Protein AF-A0A4U8UFF3-F1 (afdb_monomer)

Foldseek 3Di:
DDDDPCPDDPPDDPVNVVVVVVVVVVQVVAFLPKDWDDPVVLVVLCVVAPWDDDDQWTWGPCLVPDQKTWIWHDDPNIIMIGIDGPPDHPVNNVVSVVVVVVVVVD

Organism: NCBI:txid135569

Sequence (106 aa):
MFKENVIGEIVLSEEDCLKMAEKEKEYKSKVAQWKEVSEKEYWEMLDILPPIWFGSGFFMREALYADFHDFYIKKENKYYKAVFSRNNTWGEIKDSLESFIKEEEE

Secondary structure (DSSP, 8-state):
-------------HHHHHHHHHHHHHHHHHTT--EEE-HHHHHHHHHHS-EEEETTEEEEGGGGTSS-EEEEEEETTEEEEEEE-TT--HHHHHHHHHHHHHHHH-

Nearest PDB structures (foldseek):
  5nzc-assembly2_B  TM=5.299E-01  e=1.485E-01  Betula pendula
  4esp-assembly1_A  TM=5.269E-01  e=2.025E-01  Arachis hypogaea
  5em0-assembly1_A  TM=4.994E-01  e=2.595E-01  Artemisia vulgaris
  6mbx-assembly3_C  TM=5.266E-01  e=3.764E-01  Cucumis melo
  1esi-assembly1_A  TM=4.390E-01  e=7.918E-01  Streptomyces sp. K15

InterPro domains:
  IPR009862 Protein of unknown function DUF1419 [PF07215] (29-67)

Radius of gyration: 19.17 Å; Cα contacts (8 Å, |Δi|>4): 112; chains: 1; bounding box: 60×33×48 Å

Solvent-accessible surface area (backbone atoms only — not comparable to full-atom values): 6411 Å² total; per-residue (Å²): 138,82,85,82,83,78,76,80,76,84,76,76,50,74,68,55,54,50,53,50,52,53,52,50,52,54,44,67,73,52,42,73,55,69,42,82,46,54,69,66,61,62,53,53,50,60,75,75,40,64,68,44,77,53,86,83,27,30,31,46,56,69,58,77,78,57,71,67,30,60,34,39,38,70,55,97,93,43,31,36,38,25,30,41,39,88,85,57,50,66,64,61,55,49,54,50,50,56,51,52,56,52,64,76,74,112

Mean predicted aligned error: 9.61 Å

Structure (mmCIF, N/CA/C/O backbone):
data_AF-A0A4U8UFF3-F1
#
_entry.id   AF-A0A4U8UFF3-F1
#
loop_
_atom_site.group_PDB
_atom_site.id
_atom_site.type_symbol
_atom_site.label_atom_id
_atom_site.label_alt_id
_atom_site.label_comp_id
_atom_site.label_asym_id
_atom_site.label_entity_id
_atom_site.label_seq_id
_atom_site.pdbx_PDB_ins_code
_atom_site.Cartn_x
_atom_site.Cartn_y
_atom_site.Cartn_z
_atom_site.occupancy
_atom_site.B_iso_or_equiv
_atom_site.auth_seq_id
_atom_site.auth_comp_id
_atom_site.auth_asym_id
_atom_site.auth_atom_id
_atom_site.pdbx_PDB_model_num
ATOM 1 N N . MET A 1 1 ? 46.069 10.726 -34.724 1.00 36.22 1 MET A N 1
ATOM 2 C CA . MET A 1 1 ? 45.786 9.581 -33.834 1.00 36.22 1 MET A CA 1
ATOM 3 C C . MET A 1 1 ? 45.025 10.136 -32.638 1.00 36.22 1 MET A C 1
ATOM 5 O O . MET A 1 1 ? 45.643 10.594 -31.687 1.00 36.22 1 MET A O 1
ATOM 9 N N . PHE A 1 2 ? 43.701 10.237 -32.756 1.00 32.97 2 PHE A N 1
ATOM 10 C CA . PHE A 1 2 ? 42.836 10.689 -31.666 1.00 32.97 2 PHE A CA 1
ATOM 11 C C . PHE A 1 2 ? 42.441 9.455 -30.860 1.00 32.97 2 PHE A C 1
ATOM 13 O O . PHE A 1 2 ? 41.991 8.467 -31.430 1.00 32.97 2 PHE A O 1
ATOM 20 N N . LYS A 1 3 ? 42.715 9.476 -29.555 1.00 41.66 3 LYS A N 1
ATOM 21 C CA . LYS A 1 3 ? 42.268 8.427 -28.642 1.00 41.66 3 LYS A CA 1
ATOM 22 C C . LYS A 1 3 ? 40.801 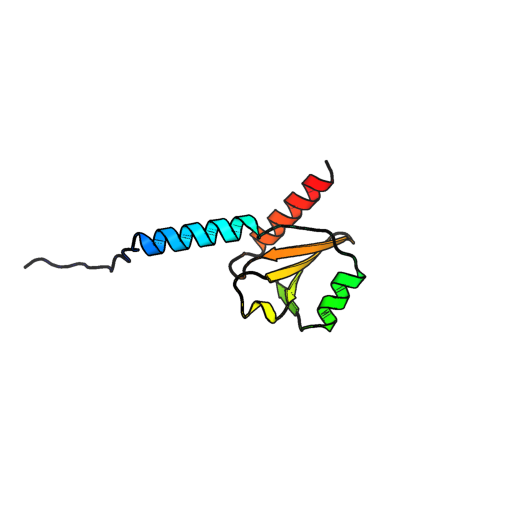8.696 -28.332 1.00 41.66 3 LYS A C 1
ATOM 24 O O . LYS A 1 3 ? 40.495 9.628 -27.595 1.00 41.66 3 LYS A O 1
ATOM 29 N N . GLU A 1 4 ? 39.920 7.909 -28.929 1.00 40.72 4 GLU A N 1
ATOM 30 C CA . GLU A 1 4 ? 38.507 7.869 -28.575 1.00 40.72 4 GLU A CA 1
ATOM 31 C C . GLU A 1 4 ? 38.359 7.157 -27.224 1.00 40.72 4 GLU A C 1
ATOM 33 O O . GLU A 1 4 ? 38.562 5.950 -27.114 1.00 40.72 4 GLU A O 1
ATOM 38 N N . ASN A 1 5 ? 38.041 7.922 -26.180 1.00 45.56 5 ASN A N 1
ATOM 39 C CA . ASN A 1 5 ? 37.462 7.402 -24.944 1.00 45.56 5 ASN A CA 1
ATOM 40 C C . ASN A 1 5 ? 35.945 7.565 -25.072 1.00 45.56 5 ASN A C 1
ATOM 42 O O . ASN A 1 5 ? 35.394 8.585 -24.670 1.00 45.56 5 ASN A O 1
ATOM 46 N N . VAL A 1 6 ? 35.282 6.581 -25.676 1.00 41.69 6 VAL A N 1
ATOM 47 C CA . VAL A 1 6 ? 33.817 6.514 -25.709 1.00 41.69 6 VAL A CA 1
ATOM 48 C C . VAL A 1 6 ? 33.377 5.653 -24.533 1.00 41.69 6 VAL A C 1
ATOM 50 O O . VAL A 1 6 ? 33.365 4.426 -24.607 1.00 41.69 6 VAL A O 1
ATOM 53 N N . ILE A 1 7 ? 33.047 6.301 -23.419 1.00 47.50 7 ILE A N 1
ATOM 54 C CA . ILE A 1 7 ? 32.143 5.712 -22.430 1.00 47.50 7 ILE A CA 1
ATOM 55 C C . ILE A 1 7 ? 30.757 6.052 -22.969 1.00 47.50 7 ILE A C 1
ATOM 57 O O . ILE A 1 7 ? 30.418 7.228 -23.041 1.00 47.50 7 ILE A O 1
ATOM 61 N N . GLY A 1 8 ? 30.035 5.045 -23.467 1.00 44.03 8 GLY A N 1
ATOM 62 C CA . GLY A 1 8 ? 28.799 5.229 -24.227 1.00 44.03 8 GLY A CA 1
ATOM 63 C C . GLY A 1 8 ? 27.803 6.144 -23.517 1.00 44.03 8 GLY A C 1
ATOM 64 O O . GLY A 1 8 ? 27.223 5.762 -22.503 1.00 44.03 8 GLY A O 1
ATOM 65 N N . GLU A 1 9 ? 27.602 7.343 -24.061 1.00 56.69 9 GLU A N 1
ATOM 66 C CA . GLU A 1 9 ? 26.459 8.175 -23.710 1.00 56.69 9 GLU A CA 1
ATOM 67 C C . GLU A 1 9 ? 25.203 7.487 -24.243 1.00 56.69 9 GLU A C 1
ATOM 69 O O . GLU A 1 9 ? 25.042 7.287 -25.448 1.00 56.69 9 GLU A O 1
ATOM 74 N N . ILE A 1 10 ? 24.304 7.103 -23.338 1.00 61.34 10 ILE A N 1
ATOM 75 C CA . ILE A 1 10 ? 22.930 6.778 -23.711 1.00 61.34 10 ILE A CA 1
ATOM 76 C C . ILE A 1 10 ? 22.283 8.110 -24.095 1.00 61.34 10 ILE A C 1
ATOM 78 O O . ILE A 1 10 ? 21.829 8.860 -23.233 1.00 61.34 10 ILE A O 1
ATOM 82 N N . VAL A 1 11 ? 22.291 8.434 -25.386 1.00 60.47 11 VAL A N 1
ATOM 83 C CA . VAL A 1 11 ? 21.539 9.573 -25.917 1.00 60.47 11 VAL A CA 1
ATOM 84 C C . VAL A 1 11 ? 20.078 9.140 -26.005 1.00 60.47 11 VAL A C 1
ATOM 86 O O . VAL A 1 11 ? 19.704 8.385 -26.901 1.00 60.47 11 VAL A O 1
ATOM 89 N N . LEU A 1 12 ? 19.265 9.564 -25.036 1.00 65.31 12 LEU A N 1
ATOM 90 C CA . LEU A 1 12 ? 17.815 9.378 -25.088 1.00 65.31 12 LEU A CA 1
ATOM 91 C C . LEU A 1 12 ? 17.247 10.227 -26.228 1.00 65.31 12 LEU A C 1
ATOM 93 O O . LEU A 1 12 ? 17.564 11.414 -26.337 1.00 65.31 12 LEU A O 1
ATOM 97 N N . SER A 1 13 ? 16.420 9.623 -27.081 1.00 79.12 13 SER A N 1
ATOM 98 C CA . SER A 1 13 ? 15.714 10.376 -28.116 1.00 79.12 13 SER A CA 1
ATOM 99 C C . SER A 1 13 ? 14.657 11.291 -27.481 1.00 79.12 13 SER A C 1
ATOM 101 O O . SER A 1 13 ? 14.143 11.007 -26.397 1.00 79.12 13 SER A O 1
ATOM 103 N N . GLU A 1 14 ? 14.295 12.387 -28.155 1.00 79.12 14 GLU A N 1
ATOM 104 C CA . GLU A 1 14 ? 13.214 13.272 -27.687 1.00 79.12 14 GLU A CA 1
ATOM 105 C C . GLU A 1 14 ? 11.888 12.510 -27.501 1.00 79.12 14 GLU A C 1
ATOM 107 O O . GLU A 1 14 ? 11.137 12.777 -26.562 1.00 79.12 14 GLU A O 1
ATOM 112 N N . GLU A 1 15 ? 11.632 11.506 -28.342 1.00 79.12 15 GLU A N 1
ATOM 113 C CA . GLU A 1 15 ? 10.458 10.636 -28.252 1.00 79.12 15 GLU A CA 1
ATOM 114 C C . GLU A 1 15 ? 10.467 9.761 -26.991 1.00 79.12 15 GLU A C 1
ATOM 116 O O . GLU A 1 15 ? 9.415 9.541 -26.387 1.00 79.12 15 GLU A O 1
ATOM 121 N N . ASP A 1 16 ? 11.633 9.273 -26.567 1.00 78.44 16 ASP A N 1
ATOM 122 C CA . ASP A 1 16 ? 11.762 8.480 -25.340 1.00 78.44 16 ASP A CA 1
ATOM 123 C C . ASP A 1 16 ? 11.556 9.351 -24.098 1.00 78.44 16 ASP A C 1
ATOM 125 O O . ASP A 1 16 ? 10.839 8.954 -23.177 1.00 78.44 16 ASP A O 1
ATOM 129 N N . CYS A 1 17 ? 12.091 10.575 -24.106 1.00 72.06 17 CYS A N 1
ATOM 130 C CA . CYS A 1 17 ? 11.856 11.559 -23.050 1.00 72.06 17 CYS A CA 1
ATOM 131 C C . CYS A 1 17 ? 10.362 11.902 -22.906 1.00 72.06 17 CYS A C 1
ATOM 133 O O . CYS A 1 17 ? 9.847 11.959 -21.786 1.00 72.06 17 CYS A O 1
ATOM 135 N N . LEU A 1 18 ? 9.646 12.079 -24.022 1.00 79.19 18 LEU A N 1
ATOM 136 C CA . LEU A 1 18 ? 8.201 12.342 -24.023 1.00 79.19 18 LEU A CA 1
ATOM 137 C C . LEU A 1 18 ? 7.401 11.162 -23.457 1.00 79.19 18 LEU A C 1
ATOM 139 O O . LEU A 1 18 ? 6.573 11.361 -22.567 1.00 79.19 18 LEU A O 1
ATOM 143 N N . LYS A 1 19 ? 7.694 9.929 -23.890 1.00 76.75 19 LYS A N 1
ATOM 144 C CA . LYS A 1 19 ? 7.038 8.716 -23.362 1.00 76.75 19 LYS A CA 1
ATOM 145 C C . LYS A 1 19 ? 7.276 8.544 -21.861 1.00 76.75 19 LYS A C 1
ATOM 147 O O . LYS A 1 19 ? 6.366 8.142 -21.136 1.00 76.75 19 LYS A O 1
ATOM 152 N N . MET A 1 20 ? 8.480 8.854 -21.376 1.00 72.38 20 MET A N 1
ATOM 153 C CA . MET A 1 20 ? 8.795 8.816 -19.945 1.00 72.38 20 MET A CA 1
ATOM 154 C C . MET A 1 20 ? 7.982 9.849 -19.159 1.00 72.38 20 MET A C 1
ATOM 156 O O . MET A 1 20 ? 7.419 9.503 -18.122 1.00 72.38 20 MET A O 1
ATOM 160 N N . ALA A 1 21 ? 7.863 11.079 -19.665 1.00 72.75 21 ALA A N 1
ATOM 161 C CA . ALA A 1 21 ? 7.088 12.137 -19.017 1.00 72.75 21 ALA A CA 1
ATOM 162 C C . ALA A 1 21 ? 5.581 11.825 -18.978 1.00 72.75 21 ALA A C 1
ATOM 164 O O . ALA A 1 21 ? 4.920 12.063 -17.964 1.00 72.75 21 ALA A O 1
ATOM 165 N N . GLU A 1 22 ? 5.026 11.256 -20.051 1.00 75.75 22 GLU A N 1
ATOM 166 C CA . GLU A 1 22 ? 3.633 10.795 -20.077 1.00 75.75 22 GLU A CA 1
ATOM 167 C C . GLU A 1 22 ? 3.398 9.663 -19.074 1.00 75.75 22 GLU A C 1
ATOM 169 O O . GLU A 1 22 ? 2.434 9.715 -18.303 1.00 75.75 22 GLU A O 1
ATOM 174 N N . LYS A 1 23 ? 4.318 8.693 -19.009 1.00 69.38 23 LYS A N 1
ATOM 175 C CA . LYS A 1 23 ? 4.260 7.588 -18.045 1.00 69.38 23 LYS A CA 1
ATOM 176 C C . LYS A 1 23 ? 4.378 8.083 -16.601 1.00 69.38 23 LYS A C 1
ATOM 178 O O . LYS A 1 23 ? 3.660 7.600 -15.729 1.00 69.38 23 LYS A O 1
ATOM 183 N N . GLU A 1 24 ? 5.225 9.077 -16.341 1.00 67.75 24 GLU A N 1
ATOM 184 C CA . GLU A 1 24 ? 5.359 9.715 -15.027 1.00 67.75 24 GLU A CA 1
ATOM 185 C C . GLU A 1 24 ? 4.093 10.492 -14.630 1.00 67.75 24 GLU A C 1
ATOM 187 O O . GLU A 1 24 ? 3.658 10.445 -13.477 1.00 67.75 24 GLU A O 1
ATOM 192 N N . LYS A 1 25 ? 3.459 11.186 -15.580 1.00 71.81 25 LYS A N 1
ATOM 193 C CA . LYS A 1 25 ? 2.196 11.894 -15.347 1.00 71.81 25 LYS A CA 1
ATOM 194 C C . LYS A 1 25 ? 1.056 10.923 -15.040 1.00 71.81 25 LYS A C 1
ATOM 196 O O . LYS A 1 25 ? 0.295 11.155 -14.100 1.00 71.81 25 LYS A O 1
ATOM 201 N N . GLU A 1 26 ? 0.951 9.835 -15.799 1.00 69.06 26 GLU A N 1
ATOM 202 C CA . GLU A 1 26 ? -0.022 8.775 -15.532 1.00 69.06 26 GLU A CA 1
ATOM 203 C C . GLU A 1 26 ? 0.222 8.146 -14.154 1.00 69.06 26 GLU A C 1
ATOM 205 O O . GLU A 1 26 ? -0.715 8.016 -13.363 1.00 69.06 26 GLU A O 1
ATOM 210 N N . TYR A 1 27 ? 1.483 7.856 -13.831 1.00 66.38 27 TYR A N 1
ATOM 211 C CA . TYR A 1 27 ? 1.907 7.345 -12.532 1.00 66.38 27 TYR A CA 1
AT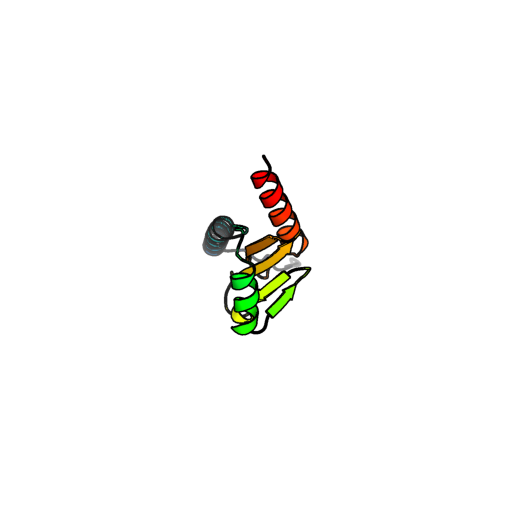OM 212 C C . TYR A 1 27 ? 1.460 8.255 -11.384 1.00 66.38 27 TYR A C 1
ATOM 214 O O . TYR A 1 27 ? 0.753 7.810 -10.481 1.00 66.38 27 TYR A O 1
ATOM 222 N N . LYS A 1 28 ? 1.772 9.552 -11.456 1.00 68.50 28 LYS A N 1
ATOM 223 C CA . LYS A 1 28 ? 1.385 10.540 -10.434 1.00 68.50 28 LYS A CA 1
ATOM 224 C C . LYS A 1 28 ? -0.128 10.680 -10.269 1.00 68.50 28 LYS A C 1
ATOM 226 O O . LYS A 1 28 ? -0.583 11.028 -9.189 1.00 68.50 28 LYS A O 1
ATOM 231 N N . SER A 1 29 ? -0.907 10.415 -11.318 1.00 69.00 29 SER A N 1
ATOM 232 C CA . SER A 1 29 ? -2.370 10.529 -11.262 1.00 69.00 29 SER A CA 1
ATOM 233 C C . SER A 1 29 ? -3.074 9.340 -10.602 1.00 69.00 29 SER A C 1
ATOM 235 O O . SER A 1 29 ? -4.230 9.478 -10.212 1.00 69.00 29 SER A O 1
ATOM 237 N N . LYS A 1 30 ? -2.407 8.182 -10.496 1.00 69.19 30 LYS A N 1
ATOM 238 C CA . LYS A 1 30 ? -3.007 6.922 -10.023 1.00 69.19 30 LYS A CA 1
ATOM 239 C C . LYS A 1 30 ? -2.391 6.410 -8.723 1.00 69.19 30 LYS A C 1
ATOM 241 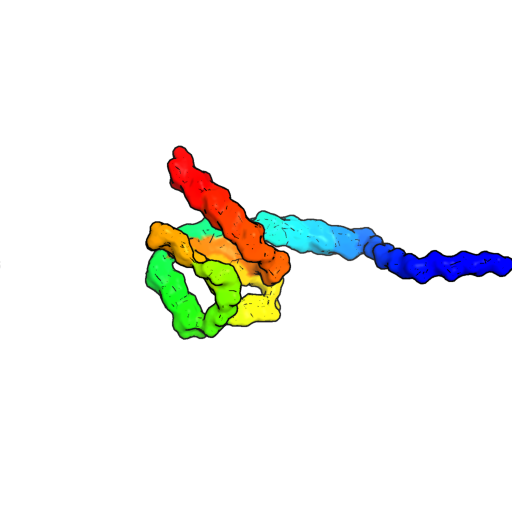O O . LYS A 1 30 ? -3.070 5.722 -7.969 1.00 69.19 30 LYS A O 1
ATOM 246 N N . VAL A 1 31 ? -1.118 6.708 -8.474 1.00 81.75 31 VAL A N 1
ATOM 247 C CA . VAL A 1 31 ? -0.384 6.202 -7.308 1.00 81.75 31 VAL A CA 1
ATOM 248 C C . VAL A 1 31 ? -0.817 6.922 -6.034 1.00 81.75 31 VAL A C 1
ATOM 250 O O . VAL A 1 31 ? -1.200 8.088 -6.083 1.00 81.75 31 VAL A O 1
ATOM 253 N N . ALA A 1 32 ? -0.740 6.225 -4.897 1.00 83.00 32 ALA A N 1
ATOM 254 C CA . ALA A 1 32 ? -0.993 6.792 -3.569 1.00 83.00 32 ALA A CA 1
ATOM 255 C C . ALA A 1 32 ? -2.420 7.336 -3.359 1.00 83.00 32 ALA A C 1
ATOM 257 O O . ALA A 1 32 ? -2.673 8.096 -2.428 1.00 83.00 32 ALA A O 1
ATOM 258 N N . GLN A 1 33 ? -3.378 6.911 -4.189 1.00 87.88 33 GLN A N 1
ATOM 259 C CA . GLN A 1 33 ? -4.800 7.173 -3.971 1.00 87.88 33 GLN A CA 1
ATOM 260 C C . GLN A 1 33 ? -5.338 6.243 -2.885 1.00 87.88 33 GLN A C 1
ATOM 262 O O . GLN A 1 33 ? -5.962 5.215 -3.165 1.00 87.88 33 GLN A O 1
ATOM 267 N N . TRP A 1 34 ? -5.022 6.586 -1.641 1.00 94.50 34 TRP A N 1
ATOM 268 C CA . TRP A 1 34 ? -5.477 5.854 -0.475 1.00 94.50 34 TRP A CA 1
ATOM 269 C C . TRP A 1 34 ? -6.981 5.953 -0.296 1.00 94.50 34 TRP A C 1
ATOM 271 O O . TRP A 1 34 ? -7.613 6.978 -0.541 1.00 94.50 34 TRP A O 1
ATOM 281 N N . LYS A 1 35 ? -7.547 4.842 0.157 1.00 94.56 35 LYS A N 1
ATOM 282 C CA . LYS A 1 35 ? -8.898 4.775 0.691 1.00 94.56 35 LYS A CA 1
ATOM 283 C C . LYS A 1 35 ? -8.959 3.752 1.805 1.00 94.56 35 LYS A C 1
ATOM 285 O O . LYS A 1 35 ? -8.303 2.707 1.740 1.00 94.56 35 LYS A O 1
ATOM 290 N N . GLU A 1 36 ? -9.778 4.048 2.802 1.00 96.25 36 GLU A N 1
ATOM 291 C CA . GLU A 1 36 ? -10.169 3.065 3.802 1.00 96.25 36 GLU A CA 1
ATOM 292 C C . GLU A 1 36 ? -11.077 2.011 3.143 1.00 96.25 36 GLU A C 1
ATOM 294 O O . GLU A 1 36 ? -11.917 2.320 2.293 1.00 96.25 36 GLU A O 1
ATOM 299 N N . VAL A 1 37 ? -10.877 0.748 3.500 1.00 95.88 37 VAL A N 1
ATOM 300 C CA . VAL A 1 37 ? -11.696 -0.388 3.071 1.00 95.88 37 VAL A CA 1
ATOM 301 C C . VAL A 1 37 ? -12.202 -1.137 4.292 1.00 95.88 37 VAL A C 1
ATOM 303 O O . VAL A 1 37 ? -11.647 -1.038 5.385 1.00 95.88 37 VAL A O 1
ATOM 306 N N . SER A 1 38 ? -13.272 -1.907 4.117 1.00 96.94 38 SER A N 1
ATOM 307 C CA . SER A 1 38 ? -13.767 -2.747 5.207 1.00 96.94 38 SER A CA 1
ATOM 308 C C . SER A 1 38 ? -12.805 -3.901 5.505 1.00 96.94 38 SER A C 1
ATOM 310 O O . SER A 1 38 ? -12.105 -4.393 4.619 1.00 96.94 38 SER A O 1
ATOM 312 N N . GLU A 1 39 ? -12.831 -4.396 6.744 1.00 96.31 39 GLU A N 1
ATOM 313 C CA . GLU A 1 39 ? -12.114 -5.616 7.131 1.00 96.31 39 GLU A CA 1
ATOM 314 C C . GLU A 1 39 ? -12.466 -6.797 6.220 1.00 96.31 39 GLU A C 1
ATOM 316 O O . GLU A 1 39 ? -11.590 -7.529 5.766 1.00 96.31 39 GLU A O 1
ATOM 321 N N . LYS A 1 40 ? -13.759 -6.957 5.923 1.00 95.50 40 LYS A N 1
ATOM 322 C CA . LYS A 1 40 ? -14.256 -8.016 5.049 1.00 95.50 40 LYS A CA 1
ATOM 323 C C . LYS A 1 40 ? -13.608 -7.941 3.665 1.00 95.50 40 LYS A C 1
ATOM 325 O O . LYS A 1 40 ? -13.069 -8.939 3.211 1.00 95.50 40 LYS A O 1
ATOM 330 N N . GLU A 1 41 ? -13.618 -6.765 3.041 1.00 93.75 41 GLU A N 1
ATOM 331 C CA . GLU A 1 41 ? -13.012 -6.560 1.720 1.00 93.75 41 GLU A CA 1
ATOM 332 C C . GLU A 1 41 ? -11.510 -6.875 1.732 1.00 93.75 41 GLU A C 1
ATOM 334 O O . GLU A 1 41 ? -11.009 -7.526 0.821 1.00 93.75 41 GLU A O 1
ATOM 339 N N . TYR A 1 42 ? -10.789 -6.460 2.777 1.00 94.44 42 TYR A N 1
ATOM 340 C CA . TYR A 1 42 ? -9.361 -6.742 2.921 1.00 94.44 42 TYR A CA 1
ATOM 341 C C . TYR A 1 42 ? -9.062 -8.248 2.957 1.00 94.44 42 TYR A C 1
ATOM 343 O O . TYR A 1 42 ? -8.145 -8.715 2.280 1.00 94.44 42 TYR A O 1
ATOM 351 N N . TRP A 1 43 ? -9.831 -9.011 3.739 1.00 92.19 43 TRP A N 1
ATOM 352 C CA . TRP A 1 43 ? -9.632 -10.456 3.863 1.00 92.19 43 TRP A CA 1
ATOM 353 C C . TRP A 1 43 ? -10.114 -11.225 2.632 1.00 92.19 43 TRP A C 1
ATOM 355 O O . TRP A 1 43 ? -9.433 -12.159 2.222 1.00 92.19 43 TRP A O 1
ATOM 365 N N . GLU A 1 44 ? -11.210 -10.802 1.995 1.00 92.44 44 GLU A N 1
ATOM 366 C CA . GLU A 1 44 ? -11.704 -11.414 0.751 1.00 92.44 44 GLU A CA 1
ATOM 367 C C . GLU A 1 44 ? -10.636 -11.410 -0.348 1.00 92.44 44 GLU A C 1
ATOM 369 O O . GLU A 1 44 ? -10.527 -12.369 -1.109 1.00 92.44 44 GLU A O 1
ATOM 374 N N . MET A 1 45 ? -9.793 -10.376 -0.408 1.00 88.12 4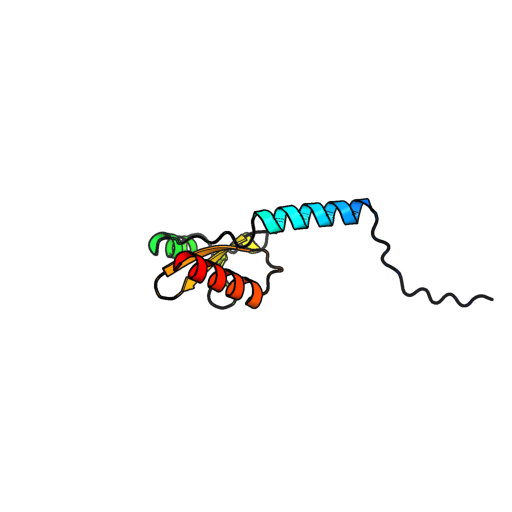5 MET A N 1
ATOM 375 C CA . MET A 1 45 ? -8.708 -10.329 -1.389 1.00 88.12 45 MET A CA 1
ATOM 376 C C . MET A 1 45 ? -7.703 -11.467 -1.217 1.00 88.12 45 MET A C 1
ATOM 378 O O . MET A 1 45 ? -7.256 -12.033 -2.214 1.00 88.12 45 MET A O 1
ATOM 382 N N . LEU A 1 46 ? -7.389 -11.851 0.021 1.00 87.00 46 LEU A N 1
ATOM 383 C CA . LEU A 1 46 ? -6.446 -12.934 0.314 1.00 87.00 46 LEU A CA 1
ATOM 384 C C . LEU A 1 46 ? -6.966 -14.316 -0.108 1.00 87.00 46 LEU A C 1
ATOM 386 O O . LEU A 1 46 ? -6.158 -15.214 -0.350 1.00 87.00 46 LEU A O 1
ATOM 390 N N . ASP A 1 47 ? -8.284 -14.467 -0.243 1.00 87.31 47 ASP A N 1
ATOM 391 C CA . ASP A 1 47 ? -8.922 -15.700 -0.712 1.00 87.31 47 ASP A CA 1
ATOM 392 C C . ASP A 1 47 ? -8.965 -15.800 -2.248 1.00 87.31 47 ASP A C 1
ATOM 394 O O . ASP A 1 47 ? -9.062 -16.899 -2.797 1.00 87.31 47 ASP A O 1
ATOM 398 N N . ILE A 1 48 ? -8.883 -14.669 -2.959 1.00 83.38 48 ILE A N 1
ATOM 399 C CA . ILE A 1 48 ? -8.971 -14.616 -4.428 1.00 83.38 48 ILE A CA 1
ATOM 400 C C . ILE A 1 48 ? -7.645 -15.030 -5.072 1.00 83.38 48 ILE A C 1
ATOM 402 O O . ILE A 1 48 ? -7.616 -15.864 -5.982 1.00 83.38 48 ILE A O 1
ATOM 406 N N . LEU A 1 49 ? -6.535 -14.447 -4.615 1.00 80.56 49 LEU A N 1
ATOM 407 C CA . LEU A 1 49 ? -5.200 -14.711 -5.148 1.00 80.56 49 LEU A CA 1
ATOM 408 C C . LEU A 1 49 ? -4.156 -14.725 -4.026 1.00 80.56 49 LEU A C 1
ATOM 410 O O . LEU A 1 49 ? -4.287 -14.000 -3.044 1.00 80.56 49 LEU A O 1
ATOM 414 N N . PRO A 1 50 ? -3.064 -15.494 -4.177 1.00 86.31 50 PRO A N 1
ATOM 415 C CA . PRO A 1 50 ? -1.991 -15.483 -3.193 1.00 86.31 50 PRO A CA 1
ATOM 416 C C . PRO A 1 50 ? -1.357 -14.080 -3.081 1.00 86.31 50 PRO A C 1
ATOM 418 O O . PRO A 1 50 ? -1.059 -13.463 -4.113 1.00 86.31 50 PRO A O 1
ATOM 421 N N . PRO A 1 51 ? -1.110 -13.579 -1.858 1.00 91.38 51 PRO A N 1
ATOM 422 C CA . PRO A 1 51 ? -0.472 -12.285 -1.647 1.00 91.38 51 PRO A CA 1
ATOM 423 C C . PRO A 1 51 ? 1.037 -12.331 -1.909 1.00 91.38 51 PRO A C 1
ATOM 425 O O . PRO A 1 51 ? 1.709 -13.340 -1.677 1.00 91.38 51 PRO A O 1
ATOM 428 N N . ILE A 1 52 ? 1.585 -11.190 -2.313 1.00 90.31 52 ILE A N 1
ATOM 429 C CA . ILE A 1 52 ? 3.014 -10.882 -2.284 1.00 90.31 52 ILE A CA 1
ATOM 430 C C . ILE A 1 52 ? 3.230 -9.873 -1.158 1.00 90.31 52 ILE A C 1
ATOM 432 O O . ILE A 1 52 ? 2.922 -8.690 -1.301 1.00 90.31 52 ILE A O 1
ATOM 436 N N . TRP A 1 53 ? 3.743 -10.354 -0.029 1.00 91.44 53 TRP A N 1
ATOM 437 C CA . TRP A 1 53 ? 3.998 -9.526 1.148 1.00 91.44 53 TRP A CA 1
ATOM 438 C C . TRP A 1 53 ? 5.141 -8.540 0.906 1.00 91.44 53 TRP A C 1
ATOM 440 O O . TRP A 1 53 ? 6.198 -8.912 0.391 1.00 91.44 53 TRP A O 1
ATOM 450 N N . PHE A 1 54 ? 4.934 -7.287 1.308 1.00 91.50 54 PHE A N 1
ATOM 451 C CA . PHE A 1 54 ? 5.911 -6.211 1.185 1.00 91.50 54 PHE A CA 1
ATOM 452 C C . PHE A 1 54 ? 5.757 -5.224 2.347 1.00 91.50 54 PHE A C 1
ATOM 454 O O . PHE A 1 54 ? 4.733 -4.553 2.490 1.00 91.50 54 PHE A O 1
ATOM 461 N N . GLY A 1 55 ? 6.776 -5.158 3.209 1.00 92.44 55 GLY A N 1
ATOM 462 C CA . GLY A 1 55 ? 6.694 -4.406 4.460 1.00 92.44 55 GLY A CA 1
ATOM 463 C C . GLY A 1 55 ? 5.587 -4.953 5.364 1.00 92.44 55 GLY A C 1
ATOM 464 O O . GLY A 1 55 ? 5.569 -6.144 5.671 1.00 92.44 55 GLY A O 1
ATOM 465 N N . SER A 1 56 ? 4.665 -4.082 5.773 1.00 93.56 56 SER A N 1
ATOM 466 C CA . SER A 1 56 ? 3.515 -4.441 6.621 1.00 93.56 56 SER A CA 1
ATOM 467 C C . SER A 1 56 ? 2.223 -4.720 5.841 1.00 93.56 56 SER A C 1
ATOM 469 O O . SER A 1 56 ? 1.176 -4.917 6.457 1.00 93.56 56 SER A O 1
ATOM 471 N N . GLY A 1 57 ? 2.271 -4.701 4.509 1.00 94.00 57 GLY A N 1
ATOM 472 C CA . GLY A 1 57 ? 1.120 -4.950 3.643 1.00 94.00 57 GLY A CA 1
ATOM 473 C C . GLY A 1 57 ? 1.430 -5.970 2.554 1.00 94.00 57 GLY A C 1
ATOM 474 O O . GLY A 1 57 ? 2.435 -6.687 2.613 1.00 94.00 57 GLY A O 1
ATOM 475 N N . PHE A 1 58 ? 0.562 -6.050 1.552 1.00 93.56 58 PHE A N 1
ATOM 476 C CA . PHE A 1 58 ? 0.738 -6.963 0.429 1.00 93.56 58 PHE A CA 1
ATOM 477 C C . PHE A 1 58 ? 0.166 -6.416 -0.876 1.00 93.56 58 PHE A C 1
ATOM 479 O O . PHE A 1 58 ? -0.792 -5.647 -0.893 1.00 93.56 58 PHE A O 1
ATOM 486 N N . PHE A 1 59 ? 0.740 -6.888 -1.976 1.00 91.69 59 PHE A N 1
ATOM 487 C CA . PHE A 1 59 ? 0.158 -6.811 -3.311 1.00 91.69 59 PHE A CA 1
ATOM 488 C C . PHE A 1 59 ? -0.523 -8.137 -3.666 1.00 91.69 59 PHE A C 1
ATOM 490 O O . PHE A 1 59 ? -0.145 -9.189 -3.147 1.00 91.69 59 PHE A O 1
ATOM 497 N N . MET A 1 60 ? -1.467 -8.133 -4.605 1.00 87.12 60 MET A N 1
ATOM 498 C CA . MET A 1 60 ? -1.982 -9.380 -5.195 1.00 87.12 60 MET A CA 1
ATOM 499 C C . MET A 1 60 ? -0.995 -9.944 -6.224 1.00 87.12 60 MET A C 1
ATOM 501 O O . MET A 1 60 ? -0.292 -9.176 -6.869 1.00 87.12 60 MET A O 1
ATOM 505 N N . ARG A 1 61 ? -0.932 -11.268 -6.444 1.00 72.50 61 ARG A N 1
ATOM 506 C CA . ARG A 1 61 ? 0.023 -11.894 -7.396 1.00 72.50 61 ARG A CA 1
ATOM 507 C C . ARG A 1 61 ? -0.068 -11.398 -8.847 1.00 72.50 61 ARG A C 1
ATOM 509 O O . ARG A 1 61 ? 0.912 -11.505 -9.585 1.00 72.50 61 ARG A O 1
ATOM 516 N N . GLU A 1 62 ? -1.190 -10.804 -9.247 1.00 68.88 62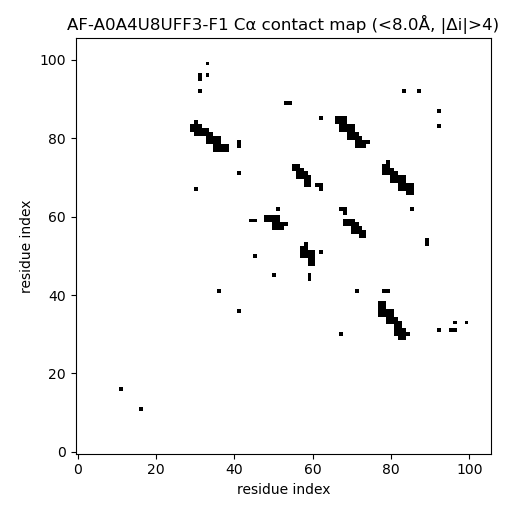 GLU A N 1
ATOM 517 C CA . GLU A 1 62 ? -1.318 -10.052 -10.509 1.00 68.88 62 GLU A CA 1
ATOM 518 C C . GLU A 1 62 ? -0.310 -8.894 -10.621 1.00 68.88 62 GLU A C 1
ATOM 520 O O . GLU A 1 62 ? -0.003 -8.441 -11.726 1.00 68.88 62 GLU A O 1
ATOM 525 N N . ALA A 1 63 ? 0.308 -8.517 -9.496 1.00 61.44 63 ALA A N 1
ATOM 526 C CA . ALA A 1 63 ? 1.429 -7.598 -9.392 1.00 61.44 63 ALA A CA 1
ATOM 527 C C . ALA A 1 63 ? 2.652 -7.941 -10.237 1.00 61.44 63 ALA A C 1
ATOM 529 O O . ALA A 1 63 ? 3.565 -7.134 -10.371 1.00 61.44 63 ALA A O 1
ATOM 530 N N . LEU A 1 64 ? 2.694 -9.129 -10.836 1.00 64.19 64 LEU A N 1
ATOM 531 C CA . LEU A 1 64 ? 3.772 -9.509 -11.734 1.00 64.19 64 LEU A CA 1
ATOM 532 C C . LEU A 1 64 ? 3.571 -9.054 -13.185 1.00 64.19 64 LEU A C 1
ATOM 534 O O . LEU A 1 64 ? 4.559 -9.010 -13.924 1.00 64.19 64 LEU A O 1
ATOM 538 N N . TYR A 1 65 ? 2.350 -8.679 -13.580 1.00 67.94 65 TYR A N 1
ATOM 539 C CA . TYR A 1 65 ? 1.962 -8.561 -14.994 1.00 67.94 65 TYR A CA 1
ATOM 540 C C . TYR A 1 65 ? 1.601 -7.148 -15.467 1.00 67.94 65 TYR A C 1
ATOM 542 O O . TYR A 1 65 ? 1.459 -6.946 -16.670 1.00 67.94 65 TYR A O 1
ATOM 550 N N . ALA A 1 66 ? 1.474 -6.177 -14.563 1.00 72.38 66 ALA A N 1
ATOM 551 C CA . ALA A 1 66 ? 1.234 -4.775 -14.913 1.00 72.38 66 ALA A CA 1
ATOM 552 C C . ALA A 1 66 ? 2.259 -3.846 -14.235 1.00 72.38 66 ALA A C 1
ATOM 554 O O . ALA A 1 66 ? 3.184 -4.306 -13.559 1.00 72.38 66 ALA A O 1
ATOM 555 N N . ASP A 1 67 ? 2.115 -2.542 -14.480 1.00 76.50 67 ASP A N 1
ATOM 556 C CA . ASP A 1 67 ? 2.969 -1.496 -13.902 1.00 76.50 67 ASP A CA 1
ATOM 557 C C . ASP A 1 67 ? 2.416 -0.949 -12.573 1.00 76.50 67 ASP A C 1
ATOM 559 O O . ASP A 1 67 ? 3.176 -0.387 -11.781 1.00 76.50 67 ASP A O 1
ATOM 563 N N . PHE A 1 68 ? 1.111 -1.126 -12.331 1.00 83.25 68 PHE A N 1
ATOM 564 C CA . PHE A 1 68 ? 0.348 -0.553 -11.222 1.00 83.25 68 PHE A CA 1
ATOM 565 C C . PHE A 1 68 ? -0.559 -1.597 -10.586 1.00 83.25 68 PHE A C 1
ATOM 567 O O . PHE A 1 68 ? -1.270 -2.311 -11.299 1.00 83.25 68 PHE A O 1
ATOM 574 N N . HIS A 1 69 ? -0.560 -1.653 -9.258 1.00 86.25 69 HIS A N 1
ATOM 575 C CA . HIS A 1 69 ? -1.229 -2.703 -8.501 1.00 86.25 69 HIS A CA 1
ATOM 576 C C . HIS A 1 69 ? -1.823 -2.185 -7.212 1.00 86.25 69 HIS A C 1
ATOM 578 O O . HIS A 1 69 ? -1.229 -1.335 -6.549 1.00 86.25 69 HIS A O 1
ATOM 584 N N . ASP A 1 70 ? -2.950 -2.777 -6.833 1.00 90.00 70 ASP A N 1
ATOM 585 C CA . ASP A 1 70 ? -3.513 -2.563 -5.514 1.00 90.00 70 ASP A CA 1
ATOM 586 C C . ASP A 1 70 ? -2.577 -3.142 -4.445 1.00 90.00 70 ASP A C 1
ATOM 588 O O . ASP A 1 70 ? -2.168 -4.309 -4.486 1.00 90.00 70 ASP A O 1
ATOM 592 N N . PHE A 1 71 ? -2.246 -2.286 -3.490 1.00 93.31 71 PHE A N 1
ATOM 593 C CA . PHE A 1 71 ? -1.551 -2.592 -2.258 1.00 93.31 71 PHE A CA 1
ATOM 594 C C . PHE A 1 71 ? -2.535 -2.481 -1.106 1.00 93.31 71 PHE A C 1
ATOM 596 O O . PHE A 1 71 ? -3.257 -1.489 -0.992 1.00 93.31 71 PHE A O 1
ATOM 603 N N . TYR A 1 72 ? -2.525 -3.476 -0.235 1.00 95.06 72 TYR A N 1
ATOM 604 C CA . TYR A 1 72 ? -3.403 -3.569 0.918 1.00 95.06 72 TYR A CA 1
ATOM 605 C C . TYR A 1 72 ? -2.575 -3.534 2.193 1.00 95.06 72 TYR A C 1
ATOM 607 O O . TYR A 1 72 ? -1.541 -4.199 2.295 1.00 95.06 72 TYR A O 1
ATOM 615 N N . ILE A 1 73 ? -3.037 -2.781 3.187 1.00 96.38 73 ILE A N 1
ATOM 616 C CA . ILE A 1 73 ? -2.375 -2.702 4.490 1.00 96.38 73 ILE A CA 1
ATOM 617 C C . ILE A 1 73 ? -3.367 -2.499 5.632 1.00 96.38 73 ILE A C 1
ATOM 619 O O . ILE A 1 73 ? -4.350 -1.771 5.507 1.0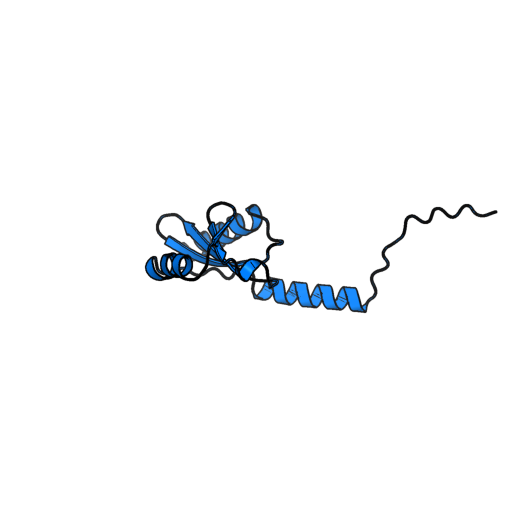0 96.38 73 ILE A O 1
ATOM 623 N N . LYS A 1 74 ? -3.074 -3.127 6.773 1.00 96.19 74 LYS A N 1
ATOM 624 C CA . LYS A 1 74 ? -3.740 -2.860 8.049 1.00 96.19 74 LYS A CA 1
ATOM 625 C C . LYS A 1 74 ? -2.891 -1.911 8.894 1.00 96.19 74 LYS A C 1
ATOM 627 O O . LYS A 1 74 ? -1.709 -2.173 9.119 1.00 96.19 74 LYS A O 1
ATOM 632 N N . LYS A 1 75 ? -3.503 -0.856 9.429 1.00 95.31 75 LYS A N 1
ATOM 633 C CA . LYS A 1 75 ? -2.864 0.119 10.324 1.00 95.31 75 LYS A CA 1
ATOM 634 C C . LYS A 1 75 ? -3.868 0.549 11.395 1.00 95.31 75 LYS A C 1
ATOM 636 O O . LYS A 1 75 ? -4.973 0.949 11.072 1.00 95.31 75 LYS A O 1
ATOM 641 N N . GLU A 1 76 ? -3.498 0.394 12.670 1.00 90.25 76 GLU A N 1
ATOM 642 C CA . GLU A 1 76 ? -4.274 0.874 13.836 1.00 90.25 76 GLU A CA 1
ATOM 643 C C . GLU A 1 76 ? -5.773 0.506 13.805 1.00 90.25 76 GLU A C 1
ATOM 645 O O . GLU A 1 76 ? -6.646 1.315 14.086 1.00 90.25 76 GLU A O 1
ATOM 650 N N . ASN A 1 77 ? -6.064 -0.760 13.478 1.00 92.50 77 ASN A N 1
ATOM 651 C CA . ASN A 1 77 ? -7.411 -1.344 13.322 1.00 92.50 77 ASN A CA 1
ATOM 652 C C . ASN A 1 77 ? -8.227 -0.887 12.110 1.00 92.50 77 ASN A C 1
ATOM 654 O O . ASN A 1 77 ? -9.337 -1.380 11.922 1.00 92.50 77 ASN A O 1
ATOM 658 N N . LYS A 1 78 ? -7.665 -0.044 11.252 1.00 96.25 78 LYS A N 1
ATOM 659 C CA . LYS A 1 78 ? -8.232 0.294 9.953 1.00 96.25 78 LYS A CA 1
ATOM 660 C C . LYS A 1 78 ? -7.514 -0.459 8.838 1.00 96.25 78 LYS A C 1
ATOM 662 O O .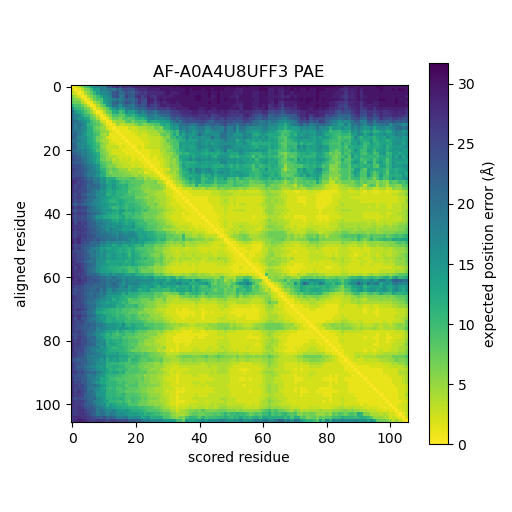 LYS A 1 78 ? -6.366 -0.897 8.985 1.00 96.25 78 LYS A O 1
ATOM 667 N N . TYR A 1 79 ? -8.218 -0.634 7.730 1.00 97.19 79 TYR A N 1
ATOM 668 C CA . TYR A 1 79 ? -7.732 -1.332 6.548 1.00 97.19 79 TYR A CA 1
ATOM 669 C C . TYR A 1 79 ? -7.727 -0.352 5.389 1.00 97.19 79 TYR A C 1
ATOM 671 O O . TYR A 1 79 ? -8.678 0.401 5.206 1.00 97.19 79 TYR A O 1
ATOM 679 N N . TYR A 1 80 ? -6.656 -0.358 4.611 1.00 96.62 80 TYR A N 1
ATOM 680 C CA . TYR A 1 80 ? -6.449 0.609 3.547 1.00 96.62 80 TYR A CA 1
ATOM 681 C C . TYR A 1 80 ? -6.061 -0.094 2.263 1.00 96.62 80 TYR A C 1
ATOM 683 O O . TYR A 1 80 ? -5.402 -1.142 2.292 1.00 96.62 80 TYR A O 1
ATOM 691 N N . LYS A 1 81 ? -6.425 0.524 1.140 1.00 95.06 81 LYS A N 1
ATOM 692 C CA . LYS A 1 81 ? -5.847 0.184 -0.153 1.00 95.06 81 LYS A CA 1
ATOM 693 C C . LYS A 1 81 ? -5.466 1.409 -0.965 1.00 95.06 81 LYS A C 1
ATOM 695 O O . LYS A 1 81 ? -6.132 2.438 -0.883 1.00 95.06 81 LYS A O 1
ATOM 700 N N . ALA A 1 82 ? -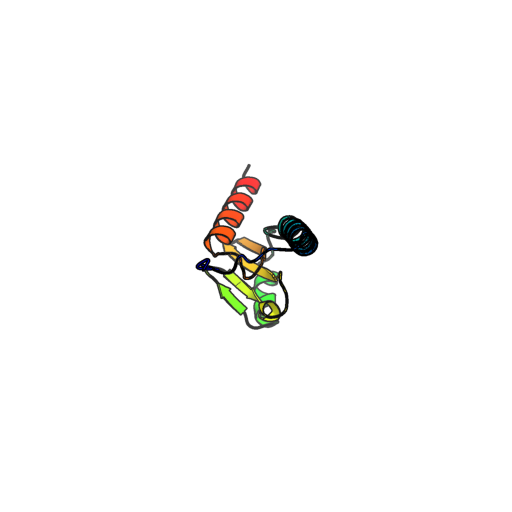4.416 1.265 -1.757 1.00 94.19 82 ALA A N 1
ATOM 701 C CA . ALA A 1 82 ? -3.958 2.253 -2.724 1.00 94.19 82 ALA A CA 1
ATOM 702 C C . ALA A 1 82 ? -3.237 1.558 -3.871 1.00 94.19 82 ALA A C 1
ATOM 704 O O . ALA A 1 82 ? -2.778 0.426 -3.738 1.00 94.19 82 ALA A O 1
ATOM 705 N N . VAL A 1 83 ? -3.100 2.262 -4.987 1.00 91.44 83 VAL A N 1
ATOM 706 C CA . VAL A 1 83 ? -2.336 1.774 -6.129 1.00 91.44 83 VAL A CA 1
ATOM 707 C C . VAL A 1 83 ? -0.873 2.182 -5.974 1.00 91.44 83 VAL A C 1
ATOM 709 O O . VAL A 1 83 ? -0.572 3.350 -5.727 1.00 91.44 83 VAL A O 1
ATOM 712 N N . PHE A 1 84 ? 0.039 1.234 -6.171 1.00 90.56 84 PHE A N 1
ATOM 713 C CA . PHE A 1 84 ? 1.476 1.486 -6.267 1.00 90.56 84 PHE A CA 1
ATOM 714 C C . PHE A 1 84 ? 2.094 0.701 -7.417 1.00 90.56 84 PHE A C 1
ATOM 716 O O . PHE A 1 84 ? 1.540 -0.286 -7.906 1.00 90.56 84 PHE A O 1
ATOM 723 N N . SER A 1 85 ? 3.267 1.142 -7.850 1.00 84.31 85 SER A N 1
ATOM 724 C CA . SER A 1 85 ? 4.114 0.368 -8.744 1.00 84.31 85 SER A CA 1
ATOM 725 C C . SER A 1 85 ? 5.075 -0.510 -7.954 1.00 84.31 85 SER A C 1
ATOM 727 O O . SER A 1 85 ? 5.444 -0.199 -6.826 1.00 84.31 85 SER A O 1
ATOM 729 N N . ARG A 1 86 ? 5.582 -1.5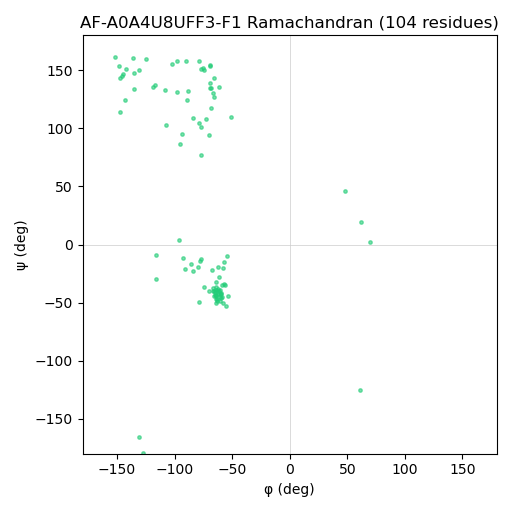71 -8.584 1.00 75.88 86 ARG A N 1
ATOM 730 C CA . ARG A 1 86 ? 6.684 -2.371 -8.023 1.00 75.88 86 ARG A CA 1
ATOM 731 C C . ARG A 1 86 ? 7.983 -1.588 -7.836 1.00 75.88 86 ARG A C 1
ATOM 733 O O . ARG A 1 86 ? 8.846 -2.032 -7.088 1.00 75.88 86 ARG A O 1
ATOM 740 N N . ASN A 1 87 ? 8.127 -0.453 -8.517 1.00 83.25 87 ASN A N 1
ATOM 741 C CA . ASN A 1 87 ? 9.281 0.424 -8.346 1.00 83.25 87 ASN A CA 1
ATOM 742 C C . ASN A 1 87 ? 9.198 1.261 -7.065 1.00 83.25 87 ASN A C 1
ATOM 744 O O . ASN A 1 87 ? 10.203 1.851 -6.676 1.00 83.25 87 ASN A O 1
ATOM 748 N N . ASN A 1 88 ? 8.032 1.309 -6.410 1.00 88.06 88 ASN A N 1
ATOM 749 C CA . ASN A 1 88 ? 7.904 1.994 -5.138 1.00 88.06 88 ASN A CA 1
ATOM 750 C C . ASN A 1 88 ? 8.664 1.260 -4.041 1.00 88.06 88 ASN A C 1
ATOM 752 O O . ASN A 1 88 ? 8.554 0.044 -3.863 1.00 88.06 88 ASN A O 1
ATOM 756 N N . THR A 1 89 ? 9.395 2.030 -3.250 1.00 91.69 89 THR A N 1
ATOM 757 C CA . THR A 1 89 ? 10.021 1.527 -2.037 1.00 91.69 89 THR A CA 1
ATOM 758 C C . THR A 1 89 ? 9.000 1.438 -0.907 1.00 91.69 89 THR A C 1
ATOM 760 O O . THR A 1 89 ? 7.995 2.147 -0.874 1.00 91.69 89 THR A O 1
ATOM 763 N N . TRP A 1 90 ? 9.290 0.595 0.083 1.00 92.81 90 TRP A N 1
ATOM 764 C CA . TRP A 1 90 ? 8.469 0.525 1.291 1.00 92.81 90 TRP A CA 1
ATOM 765 C C . TRP A 1 90 ? 8.399 1.871 2.030 1.00 92.81 90 TRP A C 1
ATOM 767 O O . TRP A 1 90 ? 7.351 2.206 2.572 1.00 92.81 90 TRP A O 1
ATOM 777 N N . GLY A 1 91 ? 9.485 2.654 2.017 1.00 94.06 91 GLY A N 1
ATOM 778 C CA . GLY A 1 91 ? 9.511 3.993 2.611 1.00 94.06 91 GLY A CA 1
ATOM 779 C C . GLY A 1 91 ? 8.499 4.931 1.955 1.00 94.06 91 GLY A C 1
ATOM 780 O O . GLY A 1 91 ? 7.676 5.505 2.651 1.00 94.06 91 GLY A O 1
ATOM 781 N N . GLU A 1 92 ? 8.476 4.989 0.621 1.00 92.75 92 GLU A N 1
ATOM 782 C CA . GLU A 1 92 ? 7.517 5.821 -0.123 1.00 92.75 92 GLU A CA 1
ATOM 783 C C . GLU A 1 92 ? 6.061 5.429 0.155 1.00 92.75 92 GLU A C 1
ATOM 785 O O . GLU A 1 92 ? 5.215 6.299 0.354 1.00 92.75 92 GLU A O 1
ATOM 790 N N . ILE A 1 93 ? 5.762 4.124 0.200 1.00 94.31 93 ILE A N 1
ATOM 791 C CA . ILE A 1 93 ? 4.413 3.627 0.518 1.00 94.31 93 ILE A CA 1
ATOM 792 C C . ILE A 1 93 ? 4.020 4.031 1.939 1.00 94.31 93 ILE A C 1
ATOM 794 O O . ILE A 1 93 ? 2.910 4.509 2.172 1.00 94.31 93 ILE A O 1
ATOM 798 N N . LYS A 1 94 ? 4.930 3.831 2.895 1.00 95.06 94 LYS A N 1
ATOM 799 C CA . LYS A 1 94 ? 4.692 4.130 4.303 1.00 95.06 94 LYS A CA 1
ATOM 800 C C . LYS A 1 94 ? 4.473 5.627 4.523 1.00 95.06 94 LYS A C 1
ATOM 802 O O . LYS A 1 94 ? 3.477 5.992 5.140 1.00 95.06 94 LYS A O 1
ATOM 807 N N . ASP A 1 95 ? 5.365 6.466 4.007 1.00 94.69 95 ASP A N 1
ATOM 808 C CA . ASP A 1 95 ? 5.283 7.921 4.156 1.00 94.69 95 ASP A CA 1
ATOM 809 C C . ASP A 1 95 ? 3.991 8.450 3.518 1.00 94.69 95 ASP A C 1
ATOM 811 O O . ASP A 1 95 ? 3.291 9.269 4.108 1.00 94.69 95 ASP A O 1
ATOM 815 N N . SER A 1 96 ? 3.610 7.902 2.360 1.00 94.50 96 SER A N 1
ATOM 816 C CA . SER A 1 96 ? 2.347 8.225 1.699 1.00 94.50 96 SER A CA 1
ATOM 817 C C . SER A 1 96 ? 1.113 7.859 2.536 1.00 94.50 96 SER A C 1
ATOM 819 O O . SER A 1 96 ? 0.178 8.657 2.604 1.00 94.50 96 SER A O 1
ATOM 821 N N . LEU A 1 97 ? 1.098 6.688 3.183 1.00 95.19 97 LEU A N 1
ATOM 822 C CA . LEU A 1 97 ? 0.001 6.296 4.075 1.00 95.19 97 LEU A CA 1
ATOM 823 C C . LEU A 1 97 ? -0.078 7.213 5.299 1.00 95.19 97 LEU A C 1
ATOM 825 O O . LEU A 1 97 ? -1.166 7.605 5.711 1.00 95.19 97 LEU A O 1
ATOM 829 N N . GLU A 1 98 ? 1.069 7.539 5.895 1.00 94.69 98 GLU A N 1
ATOM 830 C CA . GLU A 1 98 ? 1.129 8.415 7.066 1.00 94.69 98 GLU A CA 1
ATOM 831 C C . GLU A 1 98 ? 0.647 9.833 6.748 1.00 94.69 98 GLU A C 1
ATOM 833 O O . GLU A 1 98 ? -0.013 10.439 7.589 1.00 94.69 98 GLU A O 1
ATOM 838 N N . SER A 1 99 ? 0.938 10.356 5.554 1.00 93.69 99 SER A N 1
ATOM 839 C CA . SER A 1 99 ? 0.373 11.625 5.083 1.00 93.69 99 SER A CA 1
ATOM 840 C C . SER A 1 99 ? -1.147 11.557 4.945 1.00 93.69 99 SER A C 1
ATOM 842 O O . SER A 1 99 ? -1.833 12.404 5.504 1.00 93.69 99 SER A O 1
ATOM 844 N N . PHE A 1 100 ? -1.675 10.520 4.288 1.00 93.88 100 PHE A N 1
ATOM 845 C CA . PHE A 1 100 ? -3.121 10.347 4.114 1.00 93.88 100 PHE A CA 1
ATOM 846 C C . PHE A 1 100 ? -3.874 10.268 5.450 1.00 93.88 100 PHE A C 1
ATOM 848 O O . PHE A 1 100 ? -4.893 10.924 5.626 1.00 93.88 100 PHE A O 1
ATOM 855 N N . ILE A 1 101 ? -3.360 9.496 6.413 1.00 93.44 101 ILE A N 1
ATOM 856 C CA . ILE A 1 101 ? -4.005 9.361 7.728 1.00 93.44 101 ILE A CA 1
ATOM 857 C C . ILE A 1 101 ? -4.029 10.702 8.472 1.00 93.44 101 ILE A C 1
ATOM 859 O O . ILE A 1 101 ? -5.036 11.017 9.091 1.00 93.44 101 ILE A O 1
ATOM 863 N N . LYS A 1 102 ? -2.953 11.497 8.395 1.00 92.38 102 LYS A N 1
ATOM 864 C CA . LYS A 1 102 ? -2.907 12.824 9.029 1.00 92.38 102 LYS A CA 1
ATOM 865 C C . LYS A 1 102 ? -3.911 13.793 8.408 1.00 92.38 102 LYS A C 1
ATOM 867 O O . LYS A 1 102 ? -4.544 14.533 9.144 1.00 92.38 102 LYS A O 1
ATOM 872 N N . GLU A 1 103 ? -4.058 13.776 7.084 1.00 89.69 103 GLU A N 1
ATOM 873 C CA . GLU A 1 103 ? -5.014 14.636 6.371 1.00 89.69 103 GLU A CA 1
ATOM 874 C C . GLU A 1 103 ? -6.476 14.320 6.729 1.00 89.69 103 GLU A C 1
ATOM 876 O O . GLU A 1 103 ? -7.301 15.224 6.761 1.00 89.69 103 GLU A O 1
ATOM 881 N N . GLU A 1 104 ? -6.805 13.062 7.032 1.00 83.00 104 GLU A N 1
ATOM 882 C CA . GLU A 1 104 ? -8.153 12.650 7.468 1.00 83.00 104 GLU A CA 1
ATOM 883 C C . GLU A 1 104 ? -8.456 12.989 8.944 1.00 83.00 104 GLU A C 1
ATOM 885 O O . GLU A 1 104 ? -9.607 12.898 9.376 1.00 83.00 104 GLU A O 1
ATOM 890 N N . GLU A 1 105 ? -7.438 13.335 9.740 1.00 79.62 105 GLU A N 1
ATOM 891 C CA . GLU A 1 105 ? -7.580 13.709 11.156 1.00 79.62 105 GLU A CA 1
ATOM 892 C C . GLU A 1 105 ? -7.735 15.229 11.380 1.00 79.62 105 GLU A C 1
ATOM 894 O O . GLU A 1 105 ? -8.082 15.635 12.495 1.00 79.62 105 GLU A O 1
ATOM 899 N N . GLU A 1 106 ? -7.500 16.055 10.352 1.00 64.69 106 GLU A N 1
ATOM 900 C CA . GLU A 1 106 ? -7.646 17.527 10.363 1.00 64.69 106 GLU A CA 1
ATOM 901 C C . GLU A 1 106 ? -9.057 18.005 9.968 1.00 64.69 106 GLU A C 1
ATOM 903 O O . GLU A 1 106 ? -9.548 18.958 10.626 1.00 64.69 106 GLU A O 1
#

pLDDT: mean 81.51, std 15.64, range [32.97, 97.19]